Protein AF-A0A7X9IWN3-F1 (afdb_monomer_lite)

Sequence (148 aa):
MGGLRLAGYYAVGDAFHIGGWFGFGVGDFQVCLGEWGCDEGNENRLVMGGLAMRFGGRVGNVVWLGGALDFGGYGSDAEDSDDSTAGIVLSPRLDLDIMLVQTAFKMALSLGAGATIVPYGEGTVYGTDGTVNYIVVPQILVGLALGG

Radius of gyration: 18.01 Å; chains: 1; bounding box: 44×23×58 Å

Secondary structure (DSSP, 8-state):
-EEEEEEEEEEEETTEEEEEEEEEEEE------TTS---TT--EEEEEEEEEEEEEEEETTTEEEEEEEEEEEEEEE-TT-S--EEEEEEEEEEEEEEEEEESSSEEEEEEEEEEEEEEEEEE-TTSS-EEEEEEEEEEEEEEEEEE-

Structure (mmCIF, N/CA/C/O backbone):
data_AF-A0A7X9IWN3-F1
#
_entry.id   AF-A0A7X9IWN3-F1
#
loop_
_atom_site.group_PDB
_atom_site.id
_atom_site.type_symbol
_atom_site.label_atom_id
_atom_site.label_alt_id
_atom_site.label_comp_id
_atom_site.label_asym_id
_atom_site.label_entity_id
_atom_site.label_seq_id
_atom_site.pdbx_PDB_ins_code
_atom_site.Cartn_x
_atom_site.Cartn_y
_atom_site.Cartn_z
_atom_site.occupancy
_atom_site.B_iso_or_equiv
_atom_site.auth_seq_id
_atom_site.auth_comp_id
_atom_site.auth_asym_id
_atom_site.auth_atom_id
_atom_site.pdbx_PDB_model_num
ATOM 1 N N . MET A 1 1 ? 16.767 0.550 2.597 1.00 59.97 1 MET A N 1
ATOM 2 C CA . MET A 1 1 ? 15.645 1.153 1.848 1.00 59.97 1 MET A CA 1
ATOM 3 C C . MET A 1 1 ? 14.567 1.559 2.831 1.00 59.97 1 MET A C 1
ATOM 5 O O . MET A 1 1 ? 14.172 0.737 3.652 1.00 59.97 1 MET A O 1
ATOM 9 N N . GLY A 1 2 ? 14.151 2.818 2.800 1.00 67.75 2 GLY A N 1
ATOM 10 C CA . GLY A 1 2 ? 13.121 3.360 3.683 1.00 67.75 2 GLY A CA 1
ATOM 11 C C . GLY A 1 2 ? 12.228 4.316 2.905 1.00 67.75 2 GLY A C 1
ATOM 12 O O . GLY A 1 2 ? 12.637 4.880 1.894 1.00 67.75 2 GLY A O 1
ATOM 13 N N . GLY A 1 3 ? 10.988 4.480 3.344 1.00 79.31 3 GLY A N 1
ATOM 14 C CA . GLY A 1 3 ? 10.039 5.334 2.648 1.00 79.31 3 GLY A CA 1
ATOM 15 C C . GLY A 1 3 ? 8.929 5.823 3.556 1.00 79.31 3 GLY A C 1
ATOM 16 O O . GLY A 1 3 ? 8.699 5.282 4.638 1.00 79.31 3 GLY A O 1
ATOM 17 N N . LEU A 1 4 ? 8.240 6.857 3.097 1.00 84.81 4 LEU A N 1
ATOM 18 C CA . LEU A 1 4 ? 7.025 7.371 3.694 1.00 84.81 4 LEU A CA 1
ATOM 19 C C . LEU A 1 4 ? 5.833 6.906 2.866 1.00 84.81 4 LEU A C 1
ATOM 21 O O . LEU A 1 4 ? 5.816 7.039 1.645 1.00 84.81 4 LEU A O 1
ATOM 25 N N . ARG A 1 5 ? 4.798 6.418 3.544 1.00 85.88 5 ARG A N 1
ATOM 26 C CA . ARG A 1 5 ? 3.517 6.117 2.919 1.00 85.88 5 ARG A CA 1
ATOM 27 C C . ARG A 1 5 ? 2.395 6.805 3.674 1.00 85.88 5 ARG A C 1
ATOM 29 O O . ARG A 1 5 ? 2.252 6.616 4.878 1.00 85.88 5 ARG A O 1
ATOM 36 N N . LEU A 1 6 ? 1.580 7.554 2.945 1.00 88.94 6 LEU A N 1
ATOM 37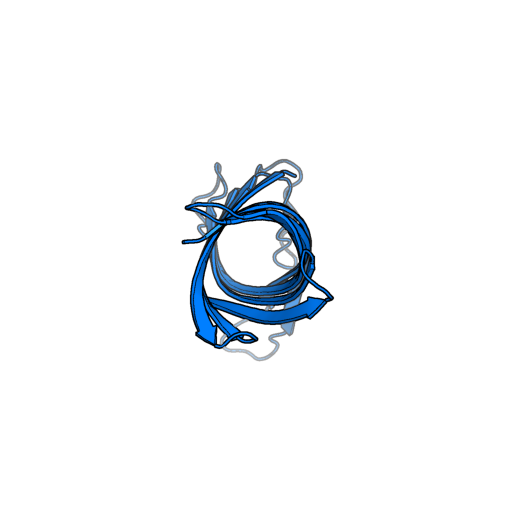 C CA . LEU A 1 6 ? 0.366 8.178 3.443 1.00 88.94 6 LEU A CA 1
ATOM 38 C C . LEU A 1 6 ? -0.829 7.604 2.683 1.00 88.94 6 LEU A C 1
ATOM 40 O O . LEU A 1 6 ? -0.835 7.571 1.456 1.00 88.94 6 LEU A O 1
ATOM 44 N N . ALA A 1 7 ? -1.847 7.157 3.409 1.00 88.38 7 ALA A N 1
ATOM 45 C CA . ALA A 1 7 ? -3.103 6.715 2.820 1.00 88.38 7 ALA A CA 1
ATOM 46 C C . ALA A 1 7 ? -4.269 7.329 3.593 1.00 88.38 7 ALA A C 1
ATOM 48 O O . ALA A 1 7 ? -4.297 7.291 4.823 1.00 88.38 7 ALA A O 1
ATOM 49 N N . GLY A 1 8 ? -5.217 7.903 2.859 1.00 89.06 8 GLY A N 1
ATOM 50 C CA . GLY A 1 8 ? -6.467 8.425 3.390 1.00 89.06 8 GLY A CA 1
ATOM 51 C C . GLY A 1 8 ? -7.619 7.581 2.876 1.00 89.06 8 GLY A C 1
ATOM 52 O O . GLY A 1 8 ? -7.712 7.345 1.673 1.00 89.06 8 GLY A O 1
ATOM 53 N N . TYR A 1 9 ? -8.501 7.147 3.774 1.00 88.75 9 TYR A N 1
ATOM 54 C CA . TYR A 1 9 ? -9.638 6.300 3.429 1.00 88.75 9 TYR A CA 1
ATOM 55 C C . TYR A 1 9 ? -10.952 6.938 3.867 1.00 88.75 9 TYR A C 1
ATOM 57 O O . TYR A 1 9 ? -11.079 7.432 4.986 1.00 88.75 9 TYR A O 1
ATOM 65 N N . TYR A 1 10 ? -11.947 6.851 2.996 1.00 89.56 10 TYR A N 1
ATOM 66 C CA . TYR A 1 10 ? -13.350 7.034 3.311 1.00 89.56 10 TYR A CA 1
ATOM 67 C C . TYR A 1 10 ? -13.989 5.667 3.573 1.00 89.56 10 TYR A C 1
ATOM 69 O O . TYR A 1 10 ? -13.892 4.752 2.748 1.00 89.56 10 TYR A O 1
ATOM 77 N N . ALA A 1 11 ? -14.637 5.520 4.729 1.00 87.38 11 ALA A N 1
ATOM 78 C CA . ALA A 1 11 ? -15.346 4.296 5.071 1.00 87.38 11 ALA A CA 1
ATOM 79 C C . ALA A 1 11 ? -16.679 4.237 4.316 1.00 87.38 11 ALA A C 1
ATOM 81 O O . ALA A 1 11 ? -17.590 5.013 4.593 1.00 87.38 11 ALA A O 1
ATOM 82 N N . VAL A 1 12 ? -16.786 3.310 3.363 1.00 89.19 12 VAL A N 1
ATOM 83 C CA . VAL A 1 12 ? -18.041 3.048 2.638 1.00 89.19 12 VAL A CA 1
ATOM 84 C C . VAL A 1 12 ? -18.947 2.140 3.474 1.00 89.19 12 VAL A C 1
ATOM 86 O O . VAL A 1 12 ? -20.167 2.271 3.444 1.00 89.19 12 VAL A O 1
ATOM 89 N N . GLY A 1 13 ? -18.347 1.244 4.258 1.00 85.38 13 GLY A N 1
ATOM 90 C CA . GLY A 1 13 ? -19.005 0.446 5.286 1.00 85.38 13 GLY A CA 1
ATOM 91 C C . GLY A 1 13 ? -17.982 -0.156 6.248 1.00 85.38 13 GLY A C 1
ATOM 92 O O . GLY A 1 13 ? -16.783 0.055 6.087 1.00 85.38 13 GLY A O 1
ATOM 93 N N . ASP A 1 14 ? -18.447 -0.949 7.216 1.00 83.12 14 ASP A N 1
ATOM 94 C CA . ASP A 1 14 ? -17.603 -1.495 8.297 1.00 83.12 14 ASP A CA 1
ATOM 95 C C . ASP A 1 14 ? -16.427 -2.358 7.808 1.00 83.12 14 ASP A C 1
ATOM 97 O O . ASP A 1 14 ? -15.416 -2.495 8.502 1.00 83.12 14 ASP A O 1
ATOM 101 N N . ALA A 1 15 ? -16.576 -2.955 6.624 1.00 87.44 15 ALA A N 1
ATOM 102 C CA . ALA A 1 15 ? -15.628 -3.906 6.058 1.00 87.44 15 ALA A CA 1
ATOM 103 C C . ALA A 1 15 ? -14.896 -3.403 4.807 1.00 87.44 15 ALA A C 1
ATOM 105 O O . ALA A 1 15 ? -13.995 -4.084 4.318 1.00 87.44 15 ALA A O 1
ATOM 106 N N . PHE A 1 16 ? -15.285 -2.248 4.260 1.00 91.38 16 PHE A N 1
ATOM 107 C CA . PHE A 1 16 ? -14.760 -1.757 2.989 1.00 91.38 16 PHE A CA 1
ATOM 108 C C . PHE A 1 16 ? -14.571 -0.244 3.004 1.00 91.38 16 PHE A C 1
ATOM 110 O O . PHE A 1 16 ? -15.521 0.521 3.198 1.00 91.38 16 PHE A O 1
ATOM 117 N N . HIS A 1 17 ? -13.338 0.183 2.753 1.00 91.31 17 HIS A N 1
ATOM 118 C CA . HIS A 1 17 ? -12.959 1.582 2.643 1.00 91.31 17 HIS A CA 1
ATOM 119 C C . HIS A 1 17 ? -12.261 1.847 1.302 1.00 91.31 17 HIS A C 1
ATOM 121 O O . HIS A 1 17 ? -11.567 0.987 0.758 1.00 91.31 17 HIS A O 1
ATOM 127 N N . ILE A 1 18 ? -12.406 3.066 0.793 1.00 93.31 18 ILE A N 1
ATOM 128 C CA . ILE A 1 18 ? -11.802 3.521 -0.463 1.00 93.31 18 ILE A CA 1
ATOM 129 C C . ILE A 1 18 ? -11.174 4.894 -0.263 1.00 93.31 18 ILE A C 1
ATOM 131 O O . ILE A 1 18 ? -11.683 5.701 0.509 1.00 93.31 18 ILE A O 1
ATOM 135 N N . GLY A 1 19 ? -10.088 5.194 -0.956 1.00 92.62 19 GLY A N 1
ATOM 136 C CA . GLY A 1 19 ? -9.526 6.533 -0.931 1.00 92.62 19 GLY A CA 1
ATOM 137 C C . GLY A 1 19 ? -8.255 6.657 -1.744 1.00 92.62 19 GLY A C 1
ATOM 138 O O . GLY A 1 19 ? -8.081 5.966 -2.744 1.00 92.62 19 GLY A O 1
ATOM 139 N N . GLY A 1 20 ? -7.393 7.576 -1.331 1.00 93.12 20 GLY A N 1
ATOM 140 C CA . GLY A 1 20 ? -6.160 7.899 -2.035 1.00 93.12 20 GLY A CA 1
ATOM 141 C C . GLY A 1 20 ? -4.936 7.503 -1.229 1.00 93.12 20 GLY A C 1
ATOM 142 O O . GLY A 1 20 ? -4.962 7.479 0.005 1.00 93.12 20 GLY A O 1
ATOM 143 N N . TRP A 1 21 ? -3.840 7.240 -1.928 1.00 91.81 21 TRP A N 1
ATOM 144 C CA . TRP A 1 21 ? -2.543 7.041 -1.301 1.00 91.81 21 TRP A CA 1
ATOM 145 C C . TRP A 1 21 ? -1.438 7.767 -2.052 1.00 91.81 21 TRP A C 1
ATOM 147 O O . TRP A 1 21 ? -1.520 8.015 -3.256 1.00 91.81 21 TRP A O 1
ATOM 157 N N . PHE A 1 22 ? -0.391 8.066 -1.300 1.00 89.25 22 PHE A N 1
ATOM 158 C CA . PHE A 1 22 ? 0.858 8.624 -1.769 1.00 89.25 22 PHE A CA 1
ATOM 159 C C . PHE A 1 22 ? 2.005 7.895 -1.069 1.00 89.25 22 PHE A C 1
ATOM 161 O O . PHE A 1 22 ? 1.965 7.656 0.141 1.00 89.25 22 PHE A O 1
ATOM 168 N N . GLY A 1 23 ? 3.015 7.510 -1.834 1.00 85.00 23 GLY A N 1
ATOM 169 C CA . GLY A 1 23 ? 4.212 6.845 -1.353 1.00 85.00 23 GLY A CA 1
ATOM 170 C C . GLY A 1 23 ? 5.452 7.554 -1.872 1.00 85.00 23 GLY A C 1
ATOM 171 O O . GLY A 1 23 ? 5.514 7.947 -3.031 1.00 85.00 23 GLY A O 1
ATOM 172 N N . PHE A 1 24 ? 6.448 7.681 -1.013 1.00 82.88 24 PHE A N 1
ATOM 173 C CA . PHE A 1 24 ? 7.776 8.152 -1.357 1.00 82.88 24 PHE A CA 1
ATOM 174 C C . PHE A 1 24 ? 8.789 7.159 -0.801 1.00 82.88 24 PHE A C 1
ATOM 176 O O . PHE A 1 24 ? 8.789 6.897 0.400 1.00 82.88 24 PHE A O 1
ATOM 183 N N . GLY A 1 25 ? 9.628 6.584 -1.653 1.00 73.44 25 GLY A N 1
ATOM 184 C CA . GLY A 1 25 ? 10.680 5.655 -1.257 1.00 73.44 25 GLY A CA 1
ATOM 185 C C . GLY A 1 25 ? 12.041 6.143 -1.724 1.00 73.44 25 GLY A C 1
ATOM 186 O O . GLY A 1 25 ? 12.186 6.537 -2.879 1.00 73.44 25 GLY A O 1
ATOM 187 N N . VAL A 1 26 ? 13.032 6.067 -0.834 1.00 67.69 26 VAL A N 1
ATOM 188 C CA . VAL A 1 26 ? 14.447 6.230 -1.181 1.00 67.69 26 VAL A CA 1
ATOM 189 C C . VAL A 1 26 ? 15.169 4.931 -0.850 1.00 67.69 26 VAL A C 1
ATOM 191 O O . VAL A 1 26 ? 15.067 4.381 0.257 1.00 67.69 26 VAL A O 1
ATOM 194 N N . GLY A 1 27 ? 15.876 4.402 -1.832 1.00 58.25 27 GLY A N 1
ATOM 195 C CA . GLY A 1 27 ? 16.668 3.199 -1.669 1.00 58.25 27 GLY A CA 1
ATOM 196 C C . GLY A 1 27 ? 17.229 2.718 -2.990 1.00 58.25 27 GLY A C 1
ATOM 197 O O . GLY A 1 27 ? 16.864 3.235 -4.041 1.00 58.25 27 GLY A O 1
ATOM 198 N N . ASP A 1 28 ? 18.061 1.684 -2.916 1.00 50.41 28 ASP A N 1
ATOM 199 C CA . ASP A 1 28 ? 18.647 1.022 -4.084 1.00 50.41 28 ASP A CA 1
ATOM 200 C C . ASP A 1 28 ? 17.582 0.174 -4.802 1.00 50.41 28 ASP A C 1
ATOM 202 O O . ASP A 1 28 ? 17.669 -1.050 -4.901 1.00 50.41 28 ASP A O 1
ATOM 206 N N . PHE A 1 29 ? 16.492 0.802 -5.242 1.00 52.28 29 PHE A N 1
ATOM 207 C CA . PHE A 1 29 ? 15.513 0.149 -6.091 1.00 52.28 29 PHE A CA 1
ATOM 208 C C . PHE A 1 29 ? 16.166 -0.024 -7.457 1.00 52.28 29 PHE A C 1
ATOM 210 O O . PHE A 1 29 ? 16.169 0.880 -8.293 1.00 52.28 29 PHE A O 1
ATOM 217 N N . GLN A 1 30 ? 16.760 -1.196 -7.656 1.00 50.53 30 GLN A N 1
ATOM 218 C CA . GLN A 1 30 ? 17.245 -1.628 -8.953 1.00 50.53 30 GLN A CA 1
ATOM 219 C C . GLN A 1 30 ? 16.033 -1.899 -9.845 1.00 50.53 30 GLN A C 1
ATOM 221 O O . GLN A 1 30 ? 15.467 -2.993 -9.861 1.00 50.53 30 GLN A O 1
ATOM 226 N N . VAL A 1 31 ? 15.597 -0.871 -10.569 1.00 49.12 31 VAL A N 1
ATOM 227 C CA . VAL A 1 31 ? 14.714 -1.045 -11.720 1.00 49.12 31 VAL A CA 1
ATOM 228 C C . VAL A 1 31 ? 15.622 -1.458 -12.874 1.00 49.12 31 VAL A C 1
ATOM 230 O O . VAL A 1 31 ? 16.078 -0.622 -13.643 1.00 49.12 31 VAL A O 1
ATOM 233 N N . CYS A 1 32 ? 15.968 -2.744 -12.942 1.00 51.47 32 CYS A N 1
ATOM 234 C CA . CYS A 1 32 ? 16.757 -3.262 -14.058 1.00 51.47 32 CYS A CA 1
ATOM 235 C C . CYS A 1 32 ? 15.839 -3.342 -15.287 1.00 51.47 32 CYS A C 1
ATOM 237 O O . CYS A 1 32 ? 15.033 -4.264 -15.413 1.00 51.47 32 CYS A O 1
ATOM 239 N N . LEU A 1 33 ? 15.906 -2.334 -16.158 1.00 49.12 33 LEU A N 1
ATOM 240 C CA . LEU A 1 33 ? 15.187 -2.304 -17.430 1.00 49.12 33 LEU A CA 1
ATOM 241 C C . LEU A 1 33 ? 15.990 -3.102 -18.479 1.00 49.12 33 LEU A C 1
ATOM 243 O O . LEU A 1 33 ? 16.759 -2.537 -19.251 1.00 49.12 33 LEU A O 1
ATOM 247 N N . GLY A 1 34 ? 15.814 -4.426 -18.516 1.00 51.34 34 GLY A N 1
ATOM 248 C CA . GLY A 1 34 ? 16.356 -5.295 -19.572 1.00 51.34 34 GLY A CA 1
ATOM 249 C C . GLY A 1 34 ? 17.889 -5.341 -19.688 1.00 51.34 34 GLY A C 1
ATOM 250 O O . GLY A 1 34 ? 18.603 -5.353 -18.689 1.00 51.34 34 GLY A O 1
ATOM 251 N N . GLU A 1 35 ? 18.402 -5.423 -20.927 1.00 37.53 35 GLU A N 1
ATOM 252 C CA . GLU A 1 35 ? 19.838 -5.597 -21.256 1.00 37.53 35 GLU A CA 1
ATOM 253 C C . GLU A 1 35 ? 20.738 -4.400 -20.889 1.00 37.53 35 GLU A C 1
ATOM 255 O O . GLU A 1 35 ? 21.960 -4.469 -21.032 1.00 37.53 35 GLU A O 1
ATOM 260 N N . TRP A 1 36 ? 20.155 -3.300 -20.418 1.00 42.25 36 TRP A N 1
ATOM 261 C CA . TRP A 1 36 ? 20.872 -2.102 -20.005 1.00 42.25 36 TRP A CA 1
ATOM 262 C C . TRP A 1 36 ? 21.096 -2.244 -18.505 1.00 42.25 36 TRP A C 1
ATOM 264 O O . TRP A 1 36 ? 20.169 -2.094 -17.714 1.00 42.25 36 TRP A O 1
ATOM 274 N N . GLY A 1 37 ? 22.305 -2.694 -18.159 1.00 40.28 37 GLY A N 1
ATOM 275 C CA . GLY A 1 37 ? 22.682 -3.163 -16.829 1.00 40.28 37 GLY A CA 1
ATOM 276 C C . GLY A 1 37 ? 22.170 -2.299 -15.677 1.00 40.28 37 GLY A C 1
ATOM 277 O O . GLY A 1 37 ? 21.994 -1.091 -15.796 1.00 40.28 37 GLY A O 1
ATOM 278 N N . CYS A 1 38 ? 21.942 -2.946 -14.536 1.00 50.34 38 CYS A N 1
ATOM 279 C CA . CYS A 1 38 ? 21.603 -2.250 -13.306 1.00 50.34 38 CYS A CA 1
ATOM 280 C C . CYS A 1 38 ? 22.784 -1.325 -12.954 1.00 50.34 38 CYS A C 1
ATOM 282 O O . CYS A 1 38 ? 23.860 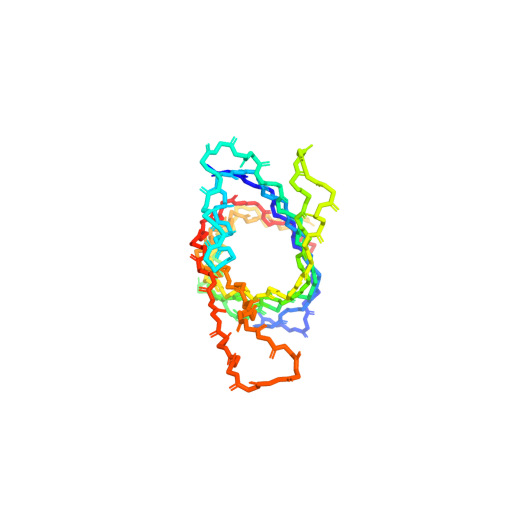-1.828 -12.630 1.00 50.34 38 CYS A O 1
ATOM 284 N N . ASP A 1 39 ? 22.609 -0.004 -13.042 1.00 49.06 39 ASP A N 1
ATOM 285 C CA . ASP A 1 39 ? 23.639 0.933 -12.590 1.00 49.06 39 ASP A CA 1
ATOM 286 C C . ASP A 1 39 ? 23.785 0.794 -11.070 1.00 49.06 39 ASP A C 1
ATOM 288 O O . ASP A 1 39 ? 22.959 1.248 -10.271 1.00 49.06 39 ASP A O 1
ATOM 292 N N . GLU A 1 40 ? 24.831 0.071 -10.672 1.00 45.31 40 GLU A N 1
ATOM 293 C CA . GLU A 1 40 ? 25.244 -0.109 -9.290 1.00 45.31 40 GLU A CA 1
ATOM 294 C C . GLU A 1 40 ? 25.741 1.237 -8.748 1.00 45.31 40 GLU A C 1
ATOM 296 O O . GLU A 1 40 ? 26.912 1.582 -8.881 1.00 45.31 40 GLU A O 1
ATOM 301 N N . GLY A 1 41 ? 24.847 2.018 -8.138 1.00 43.31 41 GLY A N 1
ATOM 302 C CA . GLY A 1 41 ? 25.241 3.233 -7.419 1.00 43.31 41 GLY A CA 1
ATOM 303 C C . GLY A 1 41 ? 24.245 4.386 -7.427 1.00 43.31 41 GLY A C 1
ATOM 304 O O . GLY A 1 41 ? 24.458 5.333 -6.675 1.00 43.31 41 GLY A O 1
ATOM 305 N N . ASN A 1 42 ? 23.168 4.318 -8.214 1.00 51.44 42 ASN A N 1
ATOM 306 C CA . ASN A 1 42 ? 22.205 5.417 -8.281 1.00 51.44 42 ASN A CA 1
ATOM 307 C C . ASN A 1 42 ? 21.116 5.286 -7.208 1.00 51.44 42 ASN A C 1
ATOM 309 O O . ASN A 1 42 ? 20.371 4.302 -7.156 1.00 51.44 42 ASN A O 1
ATOM 313 N N . GLU A 1 43 ? 21.007 6.311 -6.357 1.00 56.09 43 GLU A N 1
ATOM 314 C CA . GLU A 1 43 ? 19.898 6.474 -5.417 1.00 56.09 43 GLU A CA 1
ATOM 315 C C . GLU A 1 43 ? 18.611 6.783 -6.198 1.00 56.09 43 GLU A C 1
ATOM 317 O O . GLU A 1 43 ? 18.252 7.935 -6.438 1.00 56.09 43 GLU A O 1
ATOM 322 N N . ASN A 1 44 ? 17.885 5.743 -6.607 1.00 61.00 44 ASN A N 1
ATOM 323 C CA . ASN A 1 44 ? 16.617 5.922 -7.303 1.00 61.00 44 ASN A CA 1
ATOM 324 C C . ASN A 1 44 ? 15.529 6.380 -6.324 1.00 61.00 44 ASN A C 1
ATOM 326 O O . ASN A 1 44 ? 15.211 5.708 -5.333 1.00 61.00 44 ASN A O 1
ATOM 330 N N . ARG A 1 45 ? 14.910 7.526 -6.622 1.00 67.75 45 ARG A N 1
ATOM 331 C CA . ARG A 1 45 ? 13.748 8.027 -5.880 1.00 67.75 45 ARG A CA 1
ATOM 332 C C . ARG A 1 45 ? 12.480 7.548 -6.551 1.00 67.75 45 ARG A C 1
ATOM 334 O O . ARG A 1 45 ? 12.234 7.855 -7.711 1.00 67.75 45 ARG A O 1
ATOM 341 N N . LEU A 1 46 ? 11.650 6.830 -5.803 1.00 73.50 46 LEU A N 1
ATOM 342 C CA . LEU A 1 46 ? 10.368 6.347 -6.297 1.00 73.50 46 LEU A CA 1
ATOM 343 C C . LEU A 1 46 ? 9.240 7.158 -5.659 1.00 73.50 46 LEU A C 1
ATOM 345 O O . LEU A 1 46 ? 9.003 7.080 -4.448 1.00 73.50 46 LEU A O 1
ATOM 349 N N . VAL A 1 47 ? 8.523 7.917 -6.480 1.00 80.94 47 VAL A N 1
ATOM 350 C CA . VAL A 1 47 ? 7.280 8.587 -6.093 1.00 80.94 47 VAL A CA 1
ATOM 351 C C . VAL A 1 47 ? 6.122 7.769 -6.636 1.00 80.94 47 VAL A C 1
ATOM 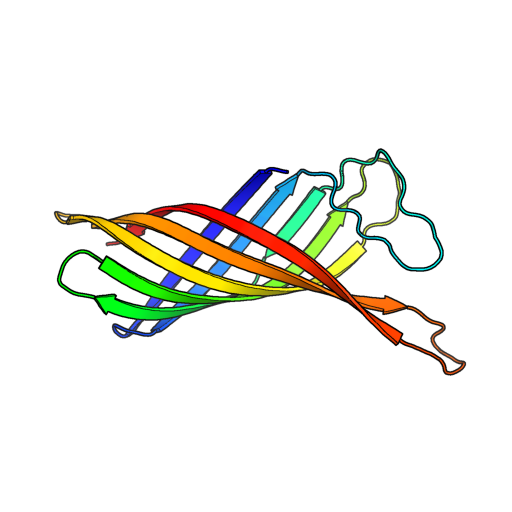353 O O . VAL A 1 47 ? 6.076 7.455 -7.820 1.00 80.94 47 VAL A O 1
ATOM 356 N N . MET A 1 48 ? 5.169 7.421 -5.782 1.00 85.56 48 MET A N 1
ATOM 357 C CA . MET A 1 48 ? 3.992 6.650 -6.160 1.00 85.56 48 MET A CA 1
ATOM 358 C C . MET A 1 48 ? 2.725 7.314 -5.648 1.00 85.56 48 MET A C 1
ATOM 360 O O . MET A 1 48 ? 2.711 7.940 -4.587 1.00 85.56 48 MET A O 1
ATOM 364 N N . GLY A 1 49 ? 1.622 7.108 -6.352 1.00 88.12 49 GLY A N 1
ATOM 365 C CA . GLY A 1 49 ? 0.326 7.519 -5.843 1.00 88.12 49 GLY A CA 1
ATOM 366 C C . GLY A 1 49 ? -0.826 7.059 -6.710 1.00 88.12 49 GLY A C 1
ATOM 367 O O . GLY A 1 49 ? -0.666 6.755 -7.892 1.00 88.12 49 GLY A O 1
ATOM 368 N N . GLY A 1 50 ? -2.008 7.013 -6.110 1.00 92.12 50 GLY A N 1
ATOM 369 C CA . GLY A 1 50 ? -3.219 6.612 -6.809 1.00 92.12 50 GLY A CA 1
ATOM 370 C C . GLY A 1 50 ? -4.361 6.270 -5.865 1.00 92.12 50 GLY A C 1
ATOM 371 O O . GLY A 1 50 ? -4.533 6.903 -4.820 1.00 92.12 50 GLY A O 1
ATOM 372 N N . LEU A 1 51 ? -5.148 5.266 -6.247 1.00 93.19 51 LEU A N 1
ATOM 373 C CA . LEU A 1 51 ? -6.302 4.804 -5.489 1.00 93.19 51 LEU A CA 1
ATOM 374 C C . LEU A 1 51 ? -5.907 3.678 -4.533 1.00 93.19 51 LEU A C 1
ATOM 376 O O . LEU A 1 51 ? -5.154 2.772 -4.886 1.00 93.19 51 LEU A O 1
ATOM 380 N N . ALA A 1 52 ? -6.444 3.742 -3.323 1.00 93.00 52 ALA A N 1
ATOM 381 C CA . ALA A 1 52 ? -6.292 2.737 -2.289 1.00 93.00 52 ALA A CA 1
ATOM 382 C C . ALA A 1 52 ? -7.656 2.137 -1.955 1.00 93.00 52 ALA A C 1
ATOM 384 O O . ALA A 1 52 ? -8.625 2.852 -1.683 1.00 93.00 52 ALA A O 1
ATOM 385 N N . MET A 1 53 ? -7.728 0.814 -1.951 1.00 93.31 53 MET A N 1
ATOM 386 C CA . MET A 1 53 ? -8.887 0.059 -1.497 1.00 93.31 53 MET A CA 1
ATOM 387 C C . MET A 1 53 ? -8.475 -0.748 -0.282 1.00 93.31 53 MET A C 1
ATOM 389 O O . MET A 1 53 ? -7.448 -1.416 -0.309 1.00 93.31 53 MET A O 1
ATOM 393 N N . ARG A 1 54 ? -9.277 -0.717 0.777 1.00 92.00 54 ARG A N 1
ATOM 394 C CA . ARG A 1 54 ? -9.018 -1.467 2.003 1.00 92.00 54 ARG A CA 1
ATOM 395 C C . ARG A 1 54 ? -10.232 -2.311 2.351 1.00 92.00 54 ARG A C 1
ATOM 397 O O . ARG A 1 54 ? -11.356 -1.817 2.349 1.00 92.00 54 ARG A O 1
ATOM 404 N N . PHE A 1 55 ? -10.004 -3.580 2.648 1.00 93.44 55 PHE A N 1
ATOM 405 C CA . PHE A 1 55 ? -11.037 -4.561 2.956 1.00 93.44 55 PHE A CA 1
ATOM 406 C C . PHE A 1 55 ? -10.654 -5.336 4.207 1.00 93.44 55 PHE A C 1
ATOM 408 O O . PHE A 1 55 ? -9.488 -5.657 4.399 1.00 93.44 55 PHE A O 1
ATOM 415 N N . GLY A 1 56 ? -11.612 -5.669 5.060 1.00 91.56 56 GLY A N 1
ATOM 416 C CA . GLY A 1 56 ? -11.323 -6.440 6.263 1.00 91.56 56 GLY A CA 1
ATOM 417 C C . GLY A 1 56 ? -12.426 -6.348 7.290 1.00 91.56 56 GLY A C 1
ATOM 418 O O . GLY A 1 56 ? -13.571 -6.049 6.968 1.00 91.56 56 GLY A O 1
ATOM 419 N N . GLY A 1 57 ? -12.086 -6.614 8.540 1.00 88.12 57 GLY A N 1
ATOM 420 C CA . GLY A 1 57 ? -13.055 -6.587 9.617 1.00 88.12 57 GLY A CA 1
ATOM 421 C C . GLY A 1 57 ? -12.404 -6.537 10.984 1.00 88.12 57 GLY A C 1
ATOM 422 O O . GLY A 1 57 ? -11.207 -6.769 11.159 1.00 88.12 57 GLY A O 1
ATOM 423 N N . ARG A 1 58 ? -13.228 -6.226 11.980 1.00 85.88 58 ARG A N 1
ATOM 424 C CA . ARG A 1 58 ? -12.795 -6.261 13.372 1.00 85.88 58 ARG A CA 1
ATOM 425 C C . ARG A 1 58 ? -12.713 -7.699 13.867 1.00 85.88 58 ARG A C 1
ATOM 427 O O . ARG A 1 58 ? -13.658 -8.470 13.722 1.00 85.88 58 ARG A O 1
ATOM 434 N N . VAL A 1 59 ? -11.598 -8.022 14.505 1.00 86.31 59 VAL A N 1
ATOM 435 C CA . VAL A 1 59 ? -11.406 -9.241 15.284 1.00 86.31 59 VAL A CA 1
ATOM 436 C C . VAL A 1 59 ? -11.446 -8.832 16.755 1.00 86.31 59 VAL A C 1
ATOM 438 O O . VAL A 1 59 ? -10.483 -8.310 17.314 1.00 86.31 59 VAL A O 1
ATOM 441 N N . GLY A 1 60 ? -12.609 -9.004 17.380 1.00 83.50 60 GLY A N 1
ATOM 442 C CA . GLY A 1 60 ? -12.870 -8.470 18.717 1.00 83.50 60 GLY A CA 1
ATOM 443 C C . GLY A 1 60 ? -13.021 -6.943 18.728 1.00 83.50 60 GLY A C 1
ATOM 444 O O . GLY A 1 60 ? -13.440 -6.338 17.743 1.00 83.50 60 GLY A O 1
ATOM 445 N N . ASN A 1 61 ? -12.703 -6.314 19.863 1.00 80.81 61 ASN A N 1
ATOM 446 C CA . ASN A 1 61 ? -12.999 -4.890 20.088 1.00 80.81 61 ASN A CA 1
ATOM 447 C C . ASN A 1 61 ? -11.848 -3.938 19.734 1.00 80.81 61 ASN A C 1
ATOM 449 O O . ASN A 1 61 ? -12.069 -2.738 19.617 1.00 80.81 61 ASN A O 1
ATOM 453 N N . VAL A 1 62 ? -10.630 -4.461 19.596 1.00 84.94 62 VAL A N 1
ATOM 454 C CA . VAL A 1 62 ? -9.397 -3.658 19.519 1.00 84.94 62 VAL A CA 1
ATOM 455 C C . VAL A 1 62 ? -8.545 -3.971 18.298 1.00 84.94 62 VAL A C 1
ATOM 457 O O . VAL A 1 62 ? -7.644 -3.201 18.000 1.00 84.94 62 VAL A O 1
ATOM 460 N N . VAL A 1 63 ? -8.818 -5.054 17.573 1.00 88.00 63 VAL A N 1
ATOM 461 C CA . VAL A 1 63 ? -8.026 -5.436 16.402 1.00 88.00 63 VAL A CA 1
ATOM 462 C C . VAL A 1 63 ? -8.880 -5.329 15.151 1.00 88.00 63 VAL A C 1
ATOM 464 O O . VAL A 1 63 ? -10.017 -5.798 15.123 1.00 88.00 63 VAL A O 1
ATOM 467 N N . TRP A 1 64 ? -8.330 -4.731 14.103 1.00 88.94 64 TRP A N 1
ATOM 468 C CA . TRP A 1 64 ? -8.838 -4.849 12.744 1.00 88.94 64 TRP A CA 1
ATOM 469 C C . TRP A 1 64 ? -7.818 -5.623 11.921 1.00 88.94 64 TRP A C 1
ATOM 471 O O . TRP A 1 64 ? -6.623 -5.338 11.977 1.00 88.94 64 TRP A O 1
ATOM 481 N N . LEU A 1 65 ? -8.291 -6.611 11.174 1.00 91.56 65 LEU A N 1
ATOM 482 C CA . LEU A 1 65 ? -7.477 -7.402 10.267 1.00 91.56 65 LEU A CA 1
ATOM 483 C C . LEU A 1 65 ? -8.078 -7.316 8.873 1.00 91.56 65 LEU A C 1
ATOM 485 O O . LEU A 1 65 ? -9.294 -7.426 8.696 1.00 91.56 65 LEU A O 1
ATOM 489 N N . GLY A 1 66 ? -7.218 -7.178 7.878 1.00 92.94 66 GLY A N 1
ATOM 490 C CA . GLY A 1 66 ? -7.650 -7.184 6.498 1.00 92.94 66 GLY A CA 1
ATOM 491 C C . GLY A 1 66 ? -6.500 -7.008 5.535 1.00 92.94 66 GLY A C 1
ATOM 492 O O . GLY A 1 66 ? -5.360 -7.360 5.826 1.00 92.94 66 GLY A O 1
ATOM 493 N N . GLY A 1 67 ? -6.815 -6.467 4.373 1.00 92.19 67 GLY A N 1
ATOM 494 C CA . GLY A 1 67 ? -5.838 -6.133 3.363 1.00 92.19 67 GLY A CA 1
ATOM 495 C C . GLY A 1 67 ? -6.138 -4.811 2.691 1.00 92.19 67 GLY A C 1
ATOM 496 O O . GLY A 1 67 ? -7.226 -4.238 2.817 1.00 92.19 67 GLY A O 1
ATOM 497 N N . ALA A 1 68 ? -5.138 -4.343 1.965 1.00 91.31 68 ALA A N 1
ATOM 498 C CA . ALA A 1 68 ? -5.243 -3.218 1.070 1.00 91.31 68 ALA A CA 1
ATOM 499 C C . ALA A 1 68 ? -4.788 -3.635 -0.327 1.00 91.31 68 ALA A C 1
ATOM 501 O O . ALA A 1 68 ? -3.885 -4.453 -0.499 1.00 91.31 68 ALA A O 1
ATOM 502 N N . LEU A 1 69 ? -5.438 -3.068 -1.330 1.00 92.44 69 LEU A N 1
ATOM 503 C CA . LEU A 1 69 ? -5.000 -3.116 -2.707 1.00 92.44 69 LEU A CA 1
ATOM 504 C C . LEU A 1 69 ? -4.895 -1.685 -3.191 1.00 92.44 69 LEU A C 1
ATOM 506 O O . LEU A 1 69 ? -5.901 -0.982 -3.294 1.00 92.44 69 LEU A O 1
ATOM 510 N N . ASP A 1 70 ? -3.678 -1.270 -3.496 1.00 91.38 70 ASP A N 1
ATOM 511 C CA . ASP A 1 70 ? -3.450 0.045 -4.062 1.00 91.38 70 ASP A CA 1
ATOM 512 C C . ASP A 1 70 ? -3.018 -0.077 -5.505 1.00 91.38 70 ASP A C 1
ATOM 514 O O . ASP A 1 70 ? -2.221 -0.943 -5.860 1.00 91.38 70 ASP A O 1
ATOM 518 N N . PHE A 1 71 ? -3.533 0.813 -6.332 1.00 91.25 71 PHE A N 1
ATOM 519 C CA . PHE A 1 71 ? -3.115 0.935 -7.712 1.00 91.25 71 PHE A CA 1
ATOM 520 C C . PHE A 1 71 ? -2.877 2.397 -8.032 1.00 91.25 71 PHE A C 1
ATOM 522 O O . PHE A 1 71 ? -3.492 3.293 -7.445 1.00 91.25 71 PHE A O 1
ATOM 529 N N . GLY A 1 72 ? -1.967 2.660 -8.952 1.00 89.75 72 GLY A N 1
ATOM 530 C CA . GLY A 1 72 ? -1.616 4.030 -9.258 1.00 89.75 72 GLY A CA 1
ATOM 531 C C . GLY A 1 72 ? -0.522 4.150 -10.287 1.00 89.75 72 GLY A C 1
ATOM 532 O O . GLY A 1 72 ? -0.180 3.185 -10.966 1.00 89.75 72 GLY A O 1
ATOM 533 N N . GLY A 1 7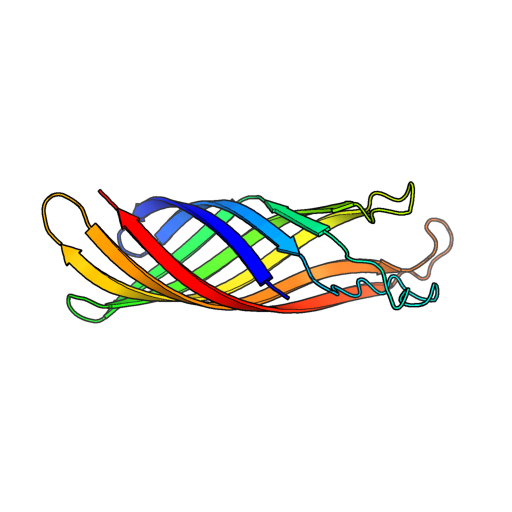3 ? 0.016 5.356 -10.372 1.00 84.38 73 GLY A N 1
ATOM 534 C CA . GLY A 1 73 ? 1.234 5.623 -11.109 1.00 84.38 73 GLY A CA 1
ATOM 535 C C . GLY A 1 73 ? 2.450 5.560 -10.193 1.00 84.38 73 GLY A C 1
ATOM 536 O O . GLY A 1 73 ? 2.342 5.787 -8.983 1.00 84.38 73 GLY A O 1
ATOM 537 N N . TYR A 1 74 ? 3.606 5.300 -10.785 1.00 79.19 74 TYR A N 1
ATOM 538 C CA . TYR A 1 74 ? 4.888 5.664 -10.199 1.00 79.19 74 TYR A CA 1
ATOM 539 C C . TYR A 1 74 ? 5.658 6.561 -11.168 1.00 79.19 74 TYR A C 1
ATOM 541 O O . TYR A 1 74 ? 5.484 6.459 -12.383 1.00 79.19 74 TYR A O 1
ATOM 549 N N . GLY A 1 75 ? 6.487 7.433 -10.612 1.00 72.44 75 GLY A N 1
ATOM 550 C CA . GLY A 1 75 ? 7.527 8.167 -11.315 1.00 72.44 75 GLY A CA 1
ATOM 551 C C . GLY A 1 75 ? 8.853 7.937 -10.605 1.00 72.44 75 GLY A C 1
ATOM 552 O O . GLY A 1 75 ? 8.897 7.934 -9.369 1.00 72.44 75 GLY A O 1
ATOM 553 N N . SER A 1 76 ? 9.913 7.721 -11.372 1.00 69.88 76 SER A N 1
ATOM 554 C CA . SER A 1 76 ? 11.281 7.735 -10.870 1.00 69.88 76 SER A CA 1
ATOM 555 C C . SER A 1 76 ? 12.077 8.813 -11.584 1.00 69.88 76 SER A C 1
ATOM 557 O O . SER A 1 76 ? 12.189 8.778 -12.809 1.00 69.88 76 SER A O 1
ATOM 559 N N . ASP A 1 77 ? 12.632 9.730 -10.797 1.00 61.41 77 ASP A N 1
ATOM 560 C CA . ASP A 1 77 ? 13.750 10.559 -11.230 1.00 61.41 77 ASP A CA 1
ATOM 561 C C . ASP A 1 77 ? 15.025 9.862 -10.756 1.00 61.41 77 ASP A C 1
ATOM 563 O O . ASP A 1 77 ? 15.207 9.625 -9.555 1.00 61.41 77 ASP A O 1
ATOM 567 N N . ALA A 1 78 ? 15.881 9.503 -11.705 1.00 58.06 78 ALA A N 1
ATOM 568 C CA . ALA A 1 78 ? 17.266 9.169 -11.424 1.00 58.06 78 ALA A CA 1
ATOM 569 C C . ALA A 1 78 ? 18.049 10.488 -11.404 1.00 58.06 78 ALA A C 1
ATOM 571 O O . ALA A 1 78 ? 17.978 11.265 -12.352 1.00 58.06 78 ALA A O 1
ATOM 572 N N . GLU A 1 79 ? 18.747 10.776 -10.301 1.00 49.25 79 GLU A N 1
ATOM 573 C CA . GLU A 1 79 ? 19.360 12.096 -10.065 1.00 49.25 79 GLU A CA 1
ATOM 574 C C . GLU A 1 79 ? 20.436 12.493 -11.095 1.00 49.25 79 GLU A C 1
ATOM 576 O O . GLU A 1 79 ? 20.750 13.676 -11.187 1.00 49.25 79 GLU A O 1
ATOM 581 N N . ASP A 1 80 ? 20.932 11.548 -11.903 1.00 49.53 80 ASP A N 1
ATOM 582 C CA . ASP A 1 80 ? 22.019 11.758 -12.870 1.00 49.53 80 ASP A CA 1
ATOM 583 C C . ASP A 1 80 ? 21.657 11.417 -14.333 1.00 49.53 80 ASP A C 1
ATOM 585 O O . ASP A 1 80 ? 22.535 11.370 -15.197 1.00 49.53 80 ASP A O 1
ATOM 589 N N . SER A 1 81 ? 20.375 11.212 -14.658 1.00 50.12 81 SER A N 1
ATOM 590 C CA . SER A 1 81 ? 19.936 10.954 -16.039 1.00 50.12 81 SER A CA 1
ATOM 591 C C . SER A 1 81 ? 18.690 11.760 -16.404 1.00 50.12 81 SER A C 1
ATOM 593 O O . SER A 1 81 ? 17.733 11.778 -15.637 1.00 50.12 81 SER A O 1
ATOM 595 N N . ASP A 1 82 ? 18.653 12.329 -17.615 1.00 52.03 82 ASP A N 1
ATOM 596 C CA . ASP A 1 82 ? 17.462 12.976 -18.212 1.00 52.03 82 ASP A CA 1
ATOM 597 C C . ASP A 1 82 ? 16.282 11.992 -18.447 1.00 52.03 82 ASP A C 1
ATOM 599 O O . ASP A 1 82 ? 15.237 12.363 -18.990 1.00 52.03 82 ASP A O 1
ATOM 603 N N . ASP A 1 83 ? 16.437 10.731 -18.039 1.00 52.38 83 ASP A N 1
ATOM 604 C CA . ASP A 1 83 ? 15.458 9.664 -18.185 1.00 52.38 83 ASP A CA 1
ATOM 605 C C . ASP A 1 83 ? 14.504 9.616 -16.982 1.00 52.38 83 ASP A C 1
ATOM 607 O O . ASP A 1 83 ? 14.702 8.890 -16.005 1.00 52.38 83 ASP A O 1
ATOM 611 N N . SER A 1 84 ? 13.401 10.361 -17.069 1.00 54.91 84 SER A N 1
ATOM 612 C CA . SER A 1 84 ? 12.259 10.165 -16.172 1.00 54.91 84 SER A CA 1
ATOM 613 C C . SER A 1 84 ? 11.455 8.942 -16.622 1.00 54.91 84 SER A C 1
ATOM 615 O O . SER A 1 84 ? 10.861 8.929 -17.704 1.00 54.91 84 SER A O 1
ATOM 617 N N . THR A 1 85 ? 11.373 7.916 -15.772 1.00 63.56 85 THR A N 1
ATOM 618 C CA . THR A 1 85 ? 10.516 6.746 -16.028 1.00 63.56 85 THR A CA 1
ATOM 619 C C . THR A 1 85 ? 9.197 6.897 -15.283 1.00 63.56 85 THR A C 1
ATOM 621 O O . THR A 1 85 ? 9.176 7.170 -14.084 1.00 63.56 85 THR A O 1
ATOM 624 N N . ALA A 1 86 ? 8.081 6.690 -15.982 1.00 69.31 86 ALA A N 1
ATOM 625 C CA . ALA A 1 86 ? 6.753 6.653 -15.384 1.00 69.31 86 ALA A CA 1
ATOM 626 C C . ALA A 1 86 ? 6.009 5.388 -15.809 1.00 69.31 86 ALA A C 1
ATOM 628 O O . ALA A 1 86 ? 6.101 4.947 -16.954 1.00 69.31 86 ALA A O 1
ATOM 629 N N . GLY A 1 87 ? 5.234 4.820 -14.895 1.00 77.19 87 GLY A N 1
ATOM 630 C CA . GLY A 1 87 ? 4.476 3.609 -15.176 1.00 77.19 87 GLY A CA 1
ATOM 631 C C . GLY A 1 87 ? 3.359 3.368 -14.179 1.00 77.19 87 GLY A C 1
ATOM 632 O O . GLY A 1 87 ? 2.975 4.255 -13.418 1.00 77.19 87 GLY A O 1
ATOM 633 N N . ILE A 1 88 ? 2.813 2.157 -14.210 1.00 83.44 88 ILE A N 1
ATOM 634 C CA . ILE A 1 88 ? 1.709 1.736 -13.346 1.00 83.44 88 ILE A CA 1
ATOM 635 C C . ILE A 1 88 ? 2.283 0.920 -12.195 1.00 83.44 88 ILE A C 1
ATOM 637 O O . ILE A 1 88 ? 3.263 0.200 -12.357 1.00 83.44 88 ILE A O 1
ATOM 641 N N . VAL A 1 89 ? 1.658 1.014 -11.030 1.00 86.06 89 VAL A N 1
ATOM 642 C CA . VAL A 1 89 ? 2.019 0.234 -9.854 1.00 86.06 89 VAL A CA 1
ATOM 643 C C . VAL A 1 89 ? 0.791 -0.447 -9.264 1.00 86.06 89 VAL A C 1
ATOM 645 O O . VAL A 1 89 ? -0.302 0.125 -9.238 1.00 86.06 89 VAL A O 1
ATOM 648 N N . LEU A 1 90 ? 0.985 -1.668 -8.768 1.00 89.75 90 LEU A N 1
ATOM 649 C CA . LEU A 1 90 ? 0.008 -2.431 -8.001 1.00 89.75 90 LEU A CA 1
ATOM 650 C C . LEU A 1 90 ? 0.629 -2.845 -6.666 1.00 89.75 90 LEU A C 1
ATOM 652 O O . LEU A 1 90 ? 1.722 -3.390 -6.632 1.00 89.75 90 LEU A O 1
ATOM 656 N N . SER A 1 91 ? -0.053 -2.615 -5.553 1.00 89.94 91 SER A N 1
ATOM 657 C CA . SER A 1 91 ? 0.505 -2.800 -4.214 1.00 89.94 91 SER A CA 1
ATOM 658 C C . SER A 1 91 ? -0.483 -3.566 -3.323 1.00 89.94 91 SER A C 1
ATOM 660 O O . SER A 1 91 ? -1.228 -2.951 -2.558 1.00 89.94 91 SER A O 1
ATOM 662 N N . PRO A 1 92 ? -0.574 -4.906 -3.445 1.00 92.25 92 PRO A N 1
ATOM 663 C CA . PRO A 1 92 ? -1.349 -5.723 -2.516 1.00 92.25 92 PRO A CA 1
ATOM 664 C C . PRO A 1 92 ? -0.650 -5.834 -1.154 1.00 92.25 92 PRO A C 1
ATOM 666 O O . PRO A 1 92 ? 0.565 -6.048 -1.066 1.00 92.25 92 PRO A O 1
ATOM 669 N N . ARG A 1 93 ? -1.429 -5.711 -0.079 1.00 91.38 93 ARG A N 1
ATOM 670 C CA . ARG A 1 93 ? -0.964 -5.713 1.313 1.00 91.38 93 ARG A CA 1
ATOM 671 C C . ARG A 1 93 ? -1.951 -6.417 2.236 1.00 91.38 93 ARG A C 1
ATOM 673 O O . ARG A 1 93 ? -3.158 -6.389 2.005 1.00 91.38 93 ARG A O 1
ATOM 680 N N . LEU A 1 94 ? -1.429 -7.014 3.300 1.00 93.06 94 LEU A N 1
ATOM 681 C CA . LEU A 1 94 ? -2.175 -7.465 4.469 1.00 93.06 94 LEU A CA 1
ATOM 682 C C . LEU A 1 94 ? -1.873 -6.515 5.621 1.00 93.06 94 LEU A C 1
ATOM 684 O O . LEU A 1 94 ? -0.704 -6.298 5.933 1.00 93.06 94 LEU A O 1
ATOM 688 N N . ASP A 1 95 ? -2.919 -5.991 6.249 1.00 91.06 95 ASP A N 1
ATOM 689 C CA . ASP A 1 95 ? -2.829 -4.967 7.283 1.00 91.06 95 ASP A CA 1
ATOM 690 C C . ASP A 1 95 ? -3.499 -5.437 8.581 1.00 91.06 95 ASP A C 1
ATOM 692 O O . ASP A 1 95 ? -4.605 -5.989 8.589 1.00 91.06 95 ASP A O 1
ATOM 696 N N . LEU A 1 96 ? -2.832 -5.146 9.692 1.00 91.69 96 LEU A N 1
ATOM 697 C CA . LEU A 1 96 ? -3.288 -5.322 11.061 1.00 91.69 96 LEU A CA 1
ATOM 698 C C . LEU A 1 96 ? -3.285 -3.958 11.752 1.00 91.69 96 LEU A C 1
ATOM 700 O O . LEU A 1 96 ? -2.225 -3.358 11.921 1.00 91.69 96 LEU A O 1
ATOM 704 N N . ASP A 1 97 ? -4.445 -3.514 12.227 1.00 90.19 97 ASP A N 1
ATOM 705 C CA . ASP A 1 97 ? -4.539 -2.332 13.082 1.00 90.19 97 ASP A CA 1
ATOM 706 C C . ASP A 1 97 ? -4.893 -2.742 14.511 1.00 90.19 97 ASP A C 1
ATOM 708 O O . ASP A 1 97 ? -5.869 -3.458 14.746 1.00 90.19 97 ASP A O 1
ATOM 712 N N . ILE A 1 98 ? -4.127 -2.246 15.478 1.00 91.06 98 ILE A N 1
ATOM 713 C CA . ILE A 1 98 ? -4.363 -2.428 16.910 1.00 91.06 98 ILE A CA 1
ATOM 714 C C . ILE A 1 98 ? -4.767 -1.079 17.498 1.00 91.06 98 ILE A C 1
ATOM 716 O O . ILE A 1 98 ? -3.960 -0.153 17.570 1.00 91.06 98 ILE A O 1
ATOM 720 N N . MET A 1 99 ? -6.021 -0.963 17.922 1.00 90.38 99 MET A N 1
ATOM 721 C CA . MET A 1 99 ? -6.575 0.231 18.552 1.00 90.38 99 MET A CA 1
ATOM 722 C C . MET A 1 99 ? -5.850 0.520 19.869 1.00 90.38 99 MET A C 1
ATOM 724 O O . MET A 1 99 ? -5.838 -0.307 20.780 1.00 90.38 99 MET A O 1
ATOM 728 N N . LEU A 1 100 ? -5.268 1.712 19.966 1.00 87.94 100 LEU A N 1
ATOM 729 C CA . LEU A 1 100 ? -4.545 2.191 21.142 1.00 87.94 100 LEU A CA 1
ATOM 730 C C . LEU A 1 100 ? -5.404 3.134 21.985 1.00 87.94 100 LEU A C 1
ATOM 732 O O . LEU A 1 100 ? -5.371 3.079 23.211 1.00 87.94 100 LEU A O 1
ATOM 736 N N . VAL A 1 101 ? -6.168 4.015 21.331 1.00 85.81 101 VAL A N 1
ATOM 737 C CA . VAL A 1 101 ? -7.001 5.030 21.988 1.00 85.81 101 VAL A CA 1
ATOM 738 C C . VAL A 1 101 ? -8.347 5.113 21.283 1.00 85.81 101 VAL A C 1
ATOM 740 O O . VAL A 1 101 ? -8.402 5.228 20.062 1.00 85.81 101 VAL A O 1
ATOM 743 N N . GLN A 1 102 ? -9.427 5.095 22.065 1.00 81.88 102 GLN A N 1
ATOM 744 C CA . GLN A 1 102 ? -10.798 5.246 21.583 1.00 81.88 102 GLN A CA 1
ATOM 745 C C . GLN A 1 102 ? -11.553 6.219 22.497 1.00 81.88 102 GLN A C 1
ATOM 747 O O . GLN A 1 102 ? -12.237 5.812 23.435 1.00 81.88 102 GLN A O 1
ATOM 752 N N . THR A 1 103 ? -11.381 7.516 22.250 1.00 81.50 103 THR A N 1
ATOM 753 C CA . THR A 1 103 ? -12.065 8.590 22.990 1.00 81.50 103 THR A CA 1
ATOM 754 C C . THR A 1 103 ? -12.804 9.502 22.004 1.00 81.50 103 THR A C 1
ATOM 756 O O . THR A 1 103 ? -13.617 9.007 21.228 1.00 81.50 103 THR A O 1
ATOM 759 N N . ALA A 1 104 ? -12.531 10.811 22.004 1.00 81.62 104 ALA A N 1
ATOM 760 C CA . ALA A 1 104 ? -13.059 11.763 21.023 1.00 81.62 104 ALA A CA 1
ATOM 761 C C . ALA A 1 104 ? -12.466 11.562 19.614 1.00 81.62 104 ALA A C 1
ATOM 763 O O . ALA A 1 104 ? -13.034 12.026 18.634 1.00 81.62 104 ALA A O 1
ATOM 764 N N . PHE A 1 105 ? -11.335 10.863 19.524 1.00 82.06 105 PHE A N 1
ATOM 765 C CA . PHE A 1 105 ? -10.731 10.376 18.290 1.00 82.06 105 PHE A CA 1
ATOM 766 C C . PHE A 1 105 ? -10.309 8.916 18.487 1.00 82.06 105 PHE A C 1
ATOM 768 O O . PHE A 1 105 ? -10.199 8.422 19.618 1.00 82.06 105 PHE A O 1
ATOM 775 N N . LYS A 1 106 ? -10.074 8.221 17.379 1.00 86.50 106 LYS A N 1
ATOM 776 C CA . LYS A 1 106 ? -9.570 6.848 17.344 1.00 86.50 106 LYS A CA 1
ATOM 777 C C . LYS A 1 106 ? -8.142 6.855 16.829 1.00 86.50 106 LYS A C 1
ATOM 779 O O . LYS A 1 106 ? -7.851 7.481 15.812 1.00 86.50 106 LYS A O 1
ATOM 784 N N . MET A 1 107 ? -7.261 6.145 17.517 1.00 89.56 107 MET A N 1
ATOM 785 C CA . MET A 1 107 ? -5.877 5.957 17.097 1.00 89.56 107 MET A CA 1
ATOM 786 C C . MET A 1 107 ? -5.518 4.481 17.177 1.00 89.56 107 MET A C 1
ATOM 788 O O . MET A 1 107 ? -5.768 3.841 18.200 1.00 89.56 107 MET A O 1
ATOM 792 N N . ALA A 1 108 ? -4.889 3.963 16.129 1.00 89.19 108 ALA A N 1
ATOM 793 C CA . ALA A 1 108 ? -4.414 2.591 16.065 1.00 89.19 108 ALA A CA 1
ATOM 794 C C . ALA A 1 108 ? -2.959 2.524 15.589 1.00 89.19 108 ALA A C 1
ATOM 796 O O . ALA A 1 108 ? -2.535 3.303 14.735 1.00 89.19 108 ALA A O 1
ATOM 797 N N . LEU A 1 109 ? -2.202 1.572 16.130 1.00 92.38 109 LEU A N 1
ATOM 798 C CA . LEU A 1 109 ? -0.946 1.127 15.534 1.00 92.38 109 LEU A CA 1
ATOM 799 C C . LEU A 1 109 ? -1.284 0.287 14.305 1.00 92.38 109 LEU A C 1
ATOM 801 O O . LEU A 1 109 ? -2.076 -0.643 14.426 1.00 92.38 109 LEU A O 1
ATOM 805 N N . SER A 1 110 ? -0.687 0.593 13.159 1.00 91.12 110 SER A N 1
ATOM 806 C CA . SER A 1 110 ? -0.885 -0.147 11.915 1.00 91.12 110 SER A CA 1
ATOM 807 C C . SER A 1 110 ? 0.393 -0.884 11.531 1.00 91.12 110 SER A C 1
ATOM 809 O O . SER A 1 110 ? 1.481 -0.301 11.510 1.00 91.12 110 SER A O 1
ATOM 811 N N . LEU A 1 111 ? 0.256 -2.174 11.250 1.00 91.75 111 LEU A N 1
ATOM 812 C CA . LEU A 1 111 ? 1.309 -3.056 10.770 1.00 91.75 111 LEU A CA 1
ATOM 813 C C . LEU A 1 111 ? 0.836 -3.685 9.464 1.00 91.75 111 LEU A C 1
ATOM 815 O O . LEU A 1 111 ? -0.151 -4.416 9.453 1.00 91.75 111 LEU A O 1
ATOM 819 N N . GLY A 1 112 ? 1.541 -3.402 8.377 1.00 89.94 112 GLY A N 1
ATOM 820 C CA . GLY A 1 112 ? 1.225 -3.904 7.048 1.00 89.94 112 GLY A CA 1
ATOM 821 C C . GLY A 1 112 ? 2.395 -4.667 6.449 1.00 89.94 112 GLY A C 1
ATOM 822 O O . GLY A 1 112 ? 3.549 -4.272 6.607 1.00 89.94 112 GLY A O 1
ATOM 823 N N . ALA A 1 113 ? 2.114 -5.744 5.730 1.00 90.94 113 ALA A N 1
ATOM 824 C CA . ALA A 1 113 ? 3.107 -6.458 4.938 1.00 90.94 113 ALA A CA 1
ATOM 825 C C . ALA A 1 113 ? 2.537 -6.782 3.561 1.00 90.94 113 ALA A C 1
ATOM 827 O O . ALA A 1 113 ? 1.381 -7.180 3.423 1.00 90.94 113 ALA A O 1
ATOM 828 N N . GLY A 1 114 ? 3.344 -6.620 2.523 1.00 89.31 114 GLY A N 1
ATOM 829 C CA . GLY A 1 114 ? 2.908 -6.896 1.164 1.00 89.31 114 GLY A CA 1
ATOM 830 C C . GLY A 1 114 ? 4.036 -6.770 0.165 1.00 89.31 114 GLY A C 1
ATOM 831 O O . GLY A 1 114 ? 5.213 -6.835 0.519 1.00 89.31 114 GLY A O 1
ATOM 832 N N . ALA A 1 115 ? 3.668 -6.539 -1.085 1.00 86.00 115 ALA A N 1
ATOM 833 C CA . ALA A 1 115 ? 4.625 -6.253 -2.137 1.00 86.00 115 ALA A CA 1
ATOM 834 C C . ALA A 1 115 ? 4.082 -5.169 -3.058 1.00 86.00 115 ALA A C 1
ATOM 836 O O . ALA A 1 115 ? 2.874 -5.021 -3.217 1.00 86.00 115 ALA A O 1
ATOM 837 N N . THR A 1 116 ? 4.987 -4.409 -3.646 1.00 84.06 116 THR A N 1
ATOM 838 C CA . THR A 1 116 ? 4.712 -3.473 -4.722 1.00 84.06 116 THR A CA 1
ATOM 839 C C . THR A 1 116 ? 5.192 -4.113 -6.013 1.00 84.06 116 THR A C 1
ATOM 841 O O . THR A 1 116 ? 6.341 -4.526 -6.123 1.00 84.06 116 THR A O 1
ATOM 844 N N . ILE A 1 117 ? 4.283 -4.234 -6.967 1.00 83.62 117 ILE A N 1
ATOM 845 C CA . ILE A 1 117 ? 4.478 -4.857 -8.265 1.00 83.62 117 ILE A CA 1
ATOM 846 C C . ILE A 1 117 ? 4.475 -3.742 -9.299 1.00 83.62 117 ILE A C 1
ATOM 848 O O . ILE A 1 117 ? 3.500 -2.994 -9.420 1.00 83.62 117 ILE A O 1
ATOM 852 N N . VAL A 1 118 ? 5.565 -3.657 -10.047 1.00 80.25 118 VAL A N 1
ATOM 853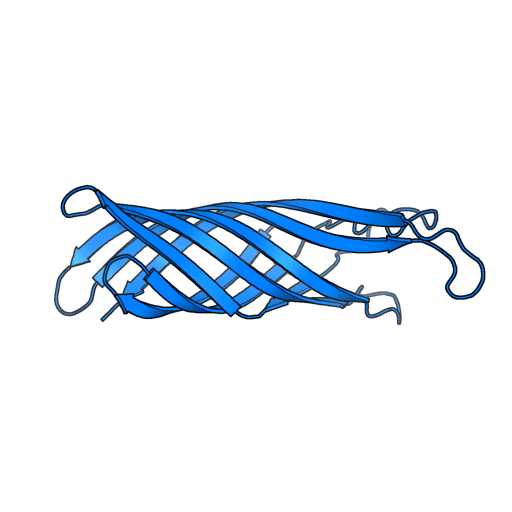 C CA . VAL A 1 118 ? 5.746 -2.692 -11.124 1.00 80.25 118 VAL A CA 1
ATOM 854 C C . VAL A 1 118 ? 5.881 -3.471 -12.432 1.00 80.25 118 VAL A C 1
ATOM 856 O O . VAL A 1 118 ? 6.939 -4.054 -12.681 1.00 80.25 118 VAL A O 1
ATOM 859 N N . PRO A 1 119 ? 4.810 -3.570 -13.240 1.00 74.25 119 PRO A N 1
ATOM 860 C CA . PRO A 1 119 ? 4.914 -4.111 -14.586 1.00 74.25 119 PRO A CA 1
ATOM 861 C C . PRO A 1 119 ? 5.700 -3.154 -15.481 1.00 74.25 119 PRO A C 1
ATOM 863 O O . PRO A 1 119 ? 5.470 -1.943 -15.461 1.00 74.25 119 PRO A O 1
ATOM 866 N N . TYR A 1 120 ? 6.571 -3.707 -16.314 1.00 70.44 120 TYR A N 1
ATOM 867 C CA . TYR A 1 120 ? 7.278 -2.963 -17.346 1.00 70.44 120 TYR A CA 1
ATOM 868 C C . TYR A 1 120 ? 7.431 -3.832 -18.602 1.00 70.44 120 TYR A C 1
ATOM 870 O O . TYR A 1 120 ? 7.426 -5.062 -18.537 1.00 70.44 120 TYR A O 1
ATOM 878 N N . GLY A 1 121 ? 7.462 -3.192 -19.768 1.00 62.97 121 GLY A N 1
ATOM 879 C CA . GLY A 1 121 ? 7.625 -3.879 -21.048 1.00 62.97 121 GLY A CA 1
ATOM 880 C C . GLY A 1 121 ? 9.072 -3.810 -21.518 1.00 62.97 121 GLY A C 1
ATOM 881 O O . GLY A 1 121 ? 9.664 -2.735 -21.492 1.00 62.97 121 GLY A O 1
ATOM 882 N N . GLU A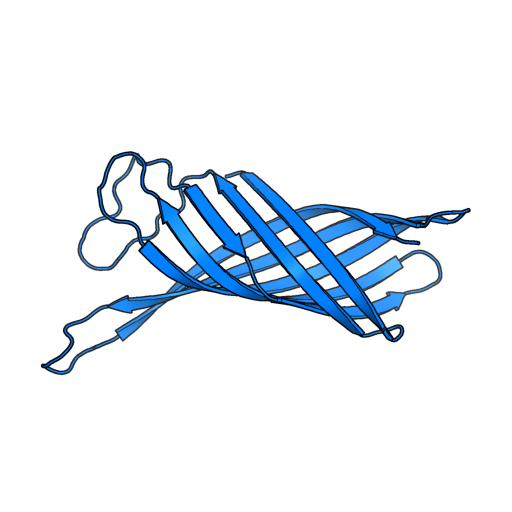 1 122 ? 9.607 -4.929 -21.991 1.00 59.31 122 GLU A N 1
ATOM 883 C CA . GLU A 1 122 ? 10.866 -4.994 -22.735 1.00 59.31 122 GLU A CA 1
ATOM 884 C C . GLU A 1 122 ? 10.564 -5.423 -24.182 1.00 59.31 122 GLU A C 1
ATOM 886 O O . GLU A 1 122 ? 9.738 -6.309 -24.415 1.00 59.31 122 GLU A O 1
ATOM 891 N N . GLY A 1 123 ? 11.198 -4.784 -25.172 1.00 52.84 123 GLY A N 1
ATOM 892 C CA . GLY A 1 123 ? 11.091 -5.171 -26.588 1.00 52.84 123 GLY A CA 1
ATOM 893 C C . GLY A 1 123 ? 10.827 -4.018 -27.564 1.00 52.84 123 GLY A C 1
ATOM 894 O O . GLY A 1 123 ? 10.620 -2.868 -27.174 1.00 52.84 123 GLY A O 1
ATOM 895 N N . THR A 1 124 ? 10.845 -4.318 -28.866 1.00 48.97 124 THR A N 1
ATOM 896 C CA . THR A 1 124 ? 10.657 -3.331 -29.942 1.00 48.97 124 THR A CA 1
ATOM 897 C C . THR A 1 124 ? 9.190 -3.198 -30.351 1.00 48.97 124 THR A C 1
ATOM 899 O O . THR A 1 124 ? 8.549 -4.124 -30.854 1.00 48.97 124 THR A O 1
ATOM 902 N N . VAL A 1 125 ? 8.646 -1.989 -30.206 1.00 51.91 125 VAL A N 1
ATOM 903 C CA . VAL A 1 125 ? 7.388 -1.618 -30.863 1.00 51.91 125 VAL A CA 1
ATOM 904 C C . VAL A 1 125 ? 7.681 -1.464 -32.361 1.00 51.91 125 VAL A C 1
ATOM 906 O O . VAL A 1 125 ? 8.607 -0.748 -32.726 1.00 51.91 125 VAL A O 1
ATOM 909 N N . TYR A 1 126 ? 6.892 -2.146 -33.203 1.00 51.41 126 TYR A N 1
ATOM 910 C CA . TYR A 1 126 ? 7.032 -2.302 -34.669 1.00 51.41 126 TYR A CA 1
ATOM 911 C C . TYR A 1 126 ? 7.900 -3.466 -35.188 1.00 51.41 126 TYR A C 1
ATOM 913 O O . TYR A 1 126 ? 8.453 -3.375 -36.283 1.00 51.41 126 TYR A O 1
ATOM 921 N N . GLY A 1 127 ? 7.962 -4.598 -34.476 1.00 53.81 127 GLY A N 1
ATOM 922 C CA . GLY A 1 127 ? 8.593 -5.799 -35.042 1.00 53.81 127 GLY A CA 1
ATOM 923 C C . GLY A 1 127 ? 8.604 -7.059 -34.181 1.00 53.81 127 GLY A C 1
ATOM 924 O O . GLY A 1 127 ? 9.549 -7.821 -34.301 1.00 53.81 127 GLY A O 1
ATOM 925 N N . THR A 1 128 ? 7.574 -7.258 -33.349 1.00 57.59 128 THR A N 1
ATOM 926 C CA . THR A 1 128 ? 7.189 -8.521 -32.673 1.00 57.59 128 THR A CA 1
ATOM 927 C C . THR A 1 128 ? 8.314 -9.352 -32.053 1.00 57.59 128 THR A C 1
ATOM 929 O O . THR A 1 128 ? 8.688 -10.383 -32.593 1.00 57.59 128 THR A O 1
ATOM 932 N N . ASP A 1 129 ? 8.750 -8.923 -30.870 1.00 55.88 129 ASP A N 1
ATOM 933 C CA . ASP A 1 129 ? 8.764 -9.733 -29.646 1.00 55.88 129 ASP A CA 1
ATOM 934 C C . ASP A 1 129 ? 8.781 -8.753 -28.464 1.00 55.88 129 ASP A C 1
ATOM 936 O O . ASP A 1 129 ? 9.721 -7.980 -28.289 1.00 55.88 129 ASP A O 1
ATOM 940 N N . GLY A 1 130 ? 7.677 -8.701 -27.717 1.00 58.00 130 GLY A N 1
ATOM 941 C CA . GLY A 1 130 ? 7.537 -7.854 -26.535 1.00 58.00 130 GLY A CA 1
ATOM 942 C C . GLY A 1 130 ? 7.211 -8.726 -25.336 1.00 58.00 130 GLY A C 1
ATOM 943 O O . GLY A 1 130 ? 6.184 -9.409 -25.333 1.00 58.00 130 GLY A O 1
ATOM 944 N N . THR A 1 131 ? 8.074 -8.722 -24.330 1.00 63.12 131 THR A N 1
ATOM 945 C CA . THR A 1 131 ? 7.866 -9.425 -23.065 1.00 63.12 131 THR A CA 1
ATOM 946 C C . THR A 1 131 ? 7.407 -8.429 -22.008 1.00 63.12 131 THR A C 1
ATOM 948 O O . THR A 1 131 ? 7.929 -7.322 -21.888 1.00 63.12 131 THR A O 1
ATOM 951 N N . VAL A 1 132 ? 6.386 -8.807 -21.237 1.00 66.69 132 VAL A N 1
ATOM 952 C CA . VAL A 1 132 ? 5.993 -8.052 -20.042 1.00 66.69 132 VAL A CA 1
ATOM 953 C C . VAL A 1 132 ? 6.695 -8.688 -18.856 1.00 66.69 132 VAL A C 1
ATOM 955 O O . VAL A 1 132 ? 6.398 -9.830 -18.499 1.00 66.69 132 VAL A O 1
ATOM 958 N N . ASN A 1 133 ? 7.607 -7.935 -18.259 1.00 70.62 133 ASN A N 1
ATOM 959 C CA . ASN A 1 133 ? 8.309 -8.303 -17.043 1.00 70.62 133 ASN A CA 1
ATOM 960 C C . ASN A 1 133 ? 7.715 -7.549 -15.846 1.00 70.62 133 ASN A C 1
ATOM 962 O O . ASN A 1 133 ? 6.931 -6.606 -15.984 1.00 70.62 133 ASN A O 1
ATOM 966 N N . TYR A 1 134 ? 8.059 -8.003 -14.642 1.00 68.75 134 TYR A N 1
ATOM 967 C CA . TYR A 1 134 ? 7.543 -7.436 -13.401 1.00 68.75 134 TYR A CA 1
ATOM 968 C C . TYR A 1 134 ? 8.665 -7.314 -12.383 1.00 68.75 134 TYR A C 1
ATOM 970 O O . TYR A 1 134 ? 9.365 -8.288 -12.106 1.00 68.75 134 TYR A O 1
ATOM 978 N N . ILE A 1 135 ? 8.779 -6.141 -11.769 1.00 74.25 135 ILE A N 1
ATOM 979 C CA . ILE A 1 135 ? 9.594 -5.947 -10.571 1.00 74.25 135 ILE A CA 1
ATOM 980 C C . ILE A 1 135 ? 8.689 -6.137 -9.361 1.00 74.25 135 ILE A C 1
ATOM 982 O O . ILE A 1 135 ? 7.608 -5.548 -9.283 1.00 74.25 135 ILE A O 1
ATOM 986 N N . VAL A 1 136 ? 9.130 -6.961 -8.411 1.00 77.31 136 VAL A N 1
ATOM 987 C CA . VAL A 1 136 ? 8.417 -7.213 -7.156 1.00 77.31 136 VAL A CA 1
ATOM 988 C C . VAL A 1 136 ? 9.265 -6.711 -5.997 1.00 77.31 136 VAL A C 1
ATOM 990 O O . VAL A 1 136 ? 10.317 -7.265 -5.693 1.00 77.31 136 VAL A O 1
ATOM 993 N N . VAL A 1 137 ? 8.780 -5.670 -5.327 1.00 78.06 137 VAL A N 1
ATOM 994 C CA . VAL A 1 137 ? 9.442 -5.038 -4.186 1.00 78.06 137 VAL A CA 1
ATOM 995 C C . VAL A 1 137 ? 8.675 -5.393 -2.911 1.00 78.06 137 VAL A C 1
ATOM 997 O O . VAL A 1 137 ? 7.555 -4.910 -2.731 1.00 78.06 137 VAL A O 1
ATOM 1000 N N . PRO A 1 138 ? 9.216 -6.225 -2.006 1.00 82.31 138 PRO A N 1
ATOM 1001 C CA . PRO A 1 138 ? 8.563 -6.493 -0.730 1.00 82.31 138 PRO A CA 1
ATOM 1002 C C . PRO A 1 138 ? 8.499 -5.216 0.117 1.00 82.31 138 PRO A C 1
ATOM 1004 O O . PRO A 1 138 ? 9.428 -4.409 0.126 1.00 82.31 138 PRO A O 1
ATOM 1007 N N . GLN A 1 139 ? 7.409 -5.038 0.858 1.00 83.00 139 GLN A N 1
ATOM 1008 C CA . GLN A 1 139 ? 7.207 -3.892 1.742 1.00 83.00 139 GLN A CA 1
ATOM 1009 C C . GLN A 1 139 ? 6.726 -4.342 3.119 1.00 83.00 139 GLN A C 1
ATOM 1011 O O . GLN A 1 139 ? 5.854 -5.205 3.251 1.00 83.00 139 GLN A O 1
ATOM 1016 N N . ILE A 1 140 ? 7.278 -3.696 4.141 1.00 86.38 140 ILE A N 1
ATOM 1017 C CA . ILE A 1 140 ? 6.791 -3.745 5.515 1.00 86.38 140 ILE A CA 1
ATOM 1018 C C . ILE A 1 140 ? 6.469 -2.309 5.904 1.00 86.38 140 ILE A C 1
ATOM 1020 O O . ILE A 1 140 ? 7.282 -1.404 5.719 1.00 86.38 140 ILE A O 1
ATOM 1024 N N . LEU A 1 141 ? 5.268 -2.103 6.421 1.00 85.44 141 LEU A N 1
ATOM 1025 C CA . LEU A 1 141 ? 4.761 -0.815 6.844 1.00 85.44 141 LEU A CA 1
ATOM 1026 C C . LEU A 1 141 ? 4.503 -0.873 8.339 1.00 85.44 141 LEU A C 1
ATOM 1028 O O . LEU A 1 141 ? 3.791 -1.744 8.831 1.00 85.44 141 LEU A O 1
ATOM 1032 N N . VAL A 1 142 ? 5.077 0.084 9.050 1.00 90.25 142 VAL A N 1
ATOM 1033 C CA . VAL A 1 142 ? 4.771 0.340 10.451 1.00 90.25 142 VAL A CA 1
ATOM 1034 C C . VAL A 1 142 ? 4.315 1.782 10.518 1.00 90.25 142 VAL A C 1
ATOM 1036 O O . VAL A 1 142 ? 5.022 2.678 10.059 1.00 90.25 142 VAL A O 1
ATOM 1039 N N . GLY A 1 143 ? 3.117 2.013 11.036 1.00 89.25 143 GLY A N 1
ATOM 1040 C CA . GLY A 1 143 ? 2.518 3.336 11.012 1.00 89.25 143 GLY A CA 1
ATOM 1041 C C . GLY A 1 143 ? 1.472 3.545 12.088 1.00 89.25 143 GLY A C 1
ATOM 1042 O O . GLY A 1 143 ? 1.200 2.682 12.920 1.00 89.25 143 GLY A O 1
ATOM 1043 N N . LEU A 1 144 ? 0.877 4.730 12.056 1.00 89.50 144 LEU A N 1
ATOM 1044 C CA . LEU A 1 144 ? -0.227 5.112 12.920 1.00 89.50 144 LEU A CA 1
ATOM 1045 C C . LEU A 1 144 ? -1.428 5.459 12.047 1.00 89.50 144 LEU A C 1
ATOM 1047 O O . LEU A 1 144 ? -1.310 6.230 11.097 1.00 89.50 144 LEU A O 1
ATOM 1051 N N . ALA A 1 145 ? -2.579 4.894 12.388 1.00 85.06 145 ALA A N 1
ATOM 1052 C CA . ALA A 1 145 ? -3.860 5.243 11.802 1.00 85.06 145 ALA A CA 1
ATOM 1053 C C . ALA A 1 145 ? -4.623 6.155 12.768 1.00 85.06 145 ALA A C 1
ATOM 1055 O O . ALA A 1 145 ? -4.728 5.867 13.962 1.00 85.06 145 ALA A O 1
ATOM 1056 N N . LEU A 1 146 ? -5.165 7.250 12.239 1.00 86.06 146 LEU A N 1
ATOM 1057 C CA . LEU A 1 146 ? -5.989 8.208 12.970 1.00 86.06 146 LEU A CA 1
ATOM 1058 C C . LEU A 1 146 ? -7.372 8.258 12.319 1.00 86.06 146 LEU A C 1
ATOM 1060 O O . LEU A 1 146 ? -7.480 8.317 11.095 1.00 86.06 146 LEU A O 1
ATOM 1064 N N . GLY A 1 147 ? -8.422 8.227 13.134 1.00 79.31 147 GLY A N 1
ATOM 1065 C CA . GLY A 1 147 ? -9.810 8.275 12.686 1.00 79.31 147 GLY A CA 1
ATOM 1066 C C . GLY A 1 147 ? -10.680 9.148 13.587 1.00 79.31 147 GLY A C 1
ATOM 1067 O O . GLY A 1 147 ? -10.430 9.256 14.790 1.00 79.31 147 GLY A O 1
ATOM 1068 N N . GLY A 1 148 ? -11.699 9.761 12.983 1.00 67.31 148 GLY A N 1
ATOM 1069 C CA . GLY A 1 148 ? -12.814 10.414 13.679 1.00 67.31 148 GLY A CA 1
ATOM 1070 C C . GLY A 1 148 ? -13.948 9.459 14.038 1.00 67.31 148 GLY A C 1
ATOM 1071 O O . GLY A 1 148 ? -13.968 8.293 13.567 1.00 67.31 148 GLY A O 1
#

Foldseek 3Di:
DDKDKDWDWDDPDQFKTKGKIKIKDWDLPQPPQPPPDRPPPWGKIKIWMDMKIWGFHDDPDFKTWTKMWDKTKIWIDGPPDPDIDMAIKIWIKIKMWGWDDDDPKTKTWMKIWTWIKTWDWDDDDPDDDIDIDIDIGIDIDTDMDIGD

pLDDT: mean 76.68, std 15.93, range [37.53, 93.44]